Protein AF-A0A9N9IN06-F1 (afdb_monomer_lite)

Radius of gyration: 13.64 Å; chains: 1; bounding box: 26×17×40 Å

pLDDT: mean 78.02, std 14.01, range [46.94, 93.56]

Foldseek 3Di:
DPPPDDPDPPLPLVVLVVVLVVVVVVVVVVVVPDPDDPVRVVCCCVPPSVVSVVVSVVVSVVSD

Sequence (64 aa):
RYLGVWISLQCNKMFTVNQVVQDVKSAIAILANKKLTDKQLIYTYNVVIIPHVEYRTQLVHLSE

Secondary structure (DSSP, 8-state):
-BTTB---SS--HHHHHHHHHHHHHHHHHHHHTS---HHHHHHHIIIIIHHHHHHHHHHHHTT-

Structure (mmCIF, N/CA/C/O backbone):
data_AF-A0A9N9IN06-F1
#
_entry.id   AF-A0A9N9IN06-F1
#
loop_
_atom_site.group_PDB
_atom_site.id
_atom_site.type_symbol
_atom_site.label_atom_id
_atom_site.label_alt_id
_atom_site.label_comp_id
_atom_site.label_asym_id
_atom_site.label_entity_id
_atom_site.label_seq_id
_atom_site.pdbx_PDB_ins_code
_atom_site.Cartn_x
_atom_site.Cartn_y
_atom_site.Cartn_z
_atom_site.occupancy
_atom_site.B_iso_or_equiv
_atom_site.auth_seq_id
_atom_site.auth_comp_id
_atom_site.auth_asym_id
_atom_site.auth_atom_id
_atom_site.pdbx_PDB_model_num
ATOM 1 N N . ARG A 1 1 ? -5.731 -5.593 -20.775 1.00 51.78 1 ARG A N 1
ATOM 2 C CA . ARG A 1 1 ? -5.607 -5.829 -19.317 1.00 51.78 1 ARG A CA 1
ATOM 3 C C . ARG A 1 1 ? -5.566 -7.335 -19.075 1.00 51.78 1 ARG A C 1
ATOM 5 O O . ARG A 1 1 ? -6.609 -7.962 -19.189 1.00 51.78 1 ARG A O 1
ATOM 12 N N . TYR A 1 2 ? -4.401 -7.918 -18.798 1.00 50.53 2 TYR A N 1
ATOM 13 C CA . TYR A 1 2 ? -4.284 -9.334 -18.419 1.00 50.53 2 TYR A CA 1
ATOM 14 C C . 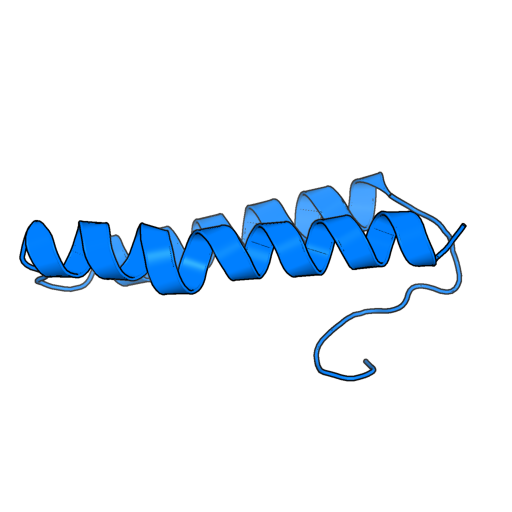TYR A 1 2 ? -4.158 -9.394 -16.891 1.00 50.53 2 TYR A C 1
ATOM 16 O O . TYR A 1 2 ? -3.398 -8.616 -16.322 1.00 50.53 2 TYR A O 1
ATOM 24 N N . LEU A 1 3 ? -4.984 -10.202 -16.217 1.00 65.38 3 LEU A N 1
ATOM 25 C CA . LEU A 1 3 ? -5.046 -10.309 -14.743 1.00 65.38 3 LEU A CA 1
ATOM 26 C C . LEU A 1 3 ? -5.202 -8.973 -13.973 1.00 65.38 3 LEU A C 1
ATOM 28 O O . LEU A 1 3 ? -4.730 -8.829 -12.853 1.00 65.38 3 LEU A O 1
ATOM 32 N N . GLY A 1 4 ? -5.853 -7.959 -14.555 1.00 58.28 4 GLY A N 1
ATOM 33 C CA . GLY A 1 4 ? -5.992 -6.645 -13.897 1.00 58.28 4 GLY A CA 1
ATOM 34 C C . GLY A 1 4 ? -4.775 -5.721 -14.051 1.00 58.28 4 GLY A C 1
ATOM 35 O O . GLY A 1 4 ? -4.789 -4.594 -13.559 1.00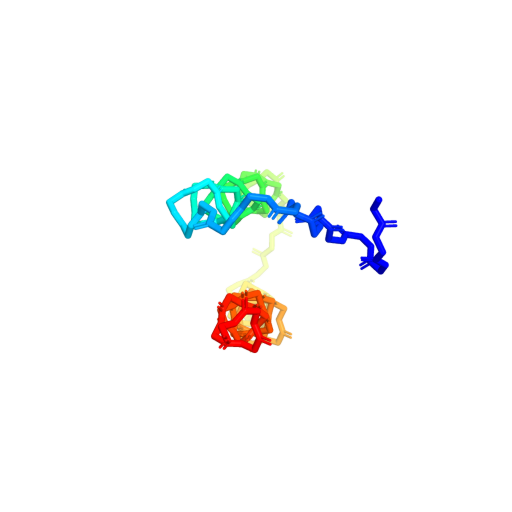 58.28 4 GLY A O 1
ATOM 36 N N . VAL A 1 5 ? -3.745 -6.155 -14.779 1.00 53.16 5 VAL A N 1
ATOM 37 C CA . VAL A 1 5 ? -2.538 -5.379 -15.073 1.00 53.16 5 VAL A CA 1
ATOM 38 C C . VAL A 1 5 ? -2.599 -4.839 -16.501 1.00 53.16 5 VAL A C 1
ATOM 40 O O . VAL A 1 5 ? -2.9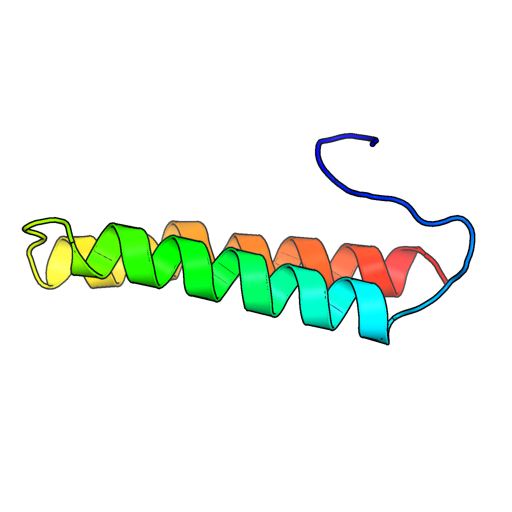95 -5.539 -17.446 1.00 53.16 5 VAL A O 1
ATOM 43 N N . TRP A 1 6 ? -2.243 -3.567 -16.669 1.00 58.56 6 TRP A N 1
ATOM 44 C CA . TRP A 1 6 ? -1.944 -3.001 -17.979 1.00 58.56 6 TRP A CA 1
ATOM 45 C C . TRP A 1 6 ? -0.538 -3.450 -18.360 1.00 58.56 6 TRP A C 1
ATOM 47 O O . TRP A 1 6 ? 0.444 -2.842 -17.959 1.00 58.56 6 TRP A O 1
ATOM 57 N N . ILE A 1 7 ? -0.447 -4.557 -19.095 1.00 56.53 7 ILE A N 1
ATOM 58 C CA . ILE A 1 7 ? 0.787 -4.933 -19.783 1.00 56.53 7 ILE A CA 1
ATOM 59 C C . ILE A 1 7 ? 0.895 -3.964 -20.959 1.00 56.53 7 ILE A C 1
ATOM 61 O O . ILE A 1 7 ? 0.283 -4.179 -22.006 1.00 56.53 7 ILE A O 1
ATOM 65 N N . SER A 1 8 ? 1.540 -2.817 -20.750 1.00 53.69 8 SER A N 1
ATOM 66 C CA . SER A 1 8 ? 1.855 -1.918 -21.850 1.00 53.69 8 SER A CA 1
ATOM 67 C C . SER A 1 8 ? 2.968 -2.561 -22.667 1.00 53.69 8 SER A C 1
ATOM 69 O O . SER A 1 8 ? 4.041 -2.847 -22.149 1.00 53.69 8 SER A O 1
ATOM 71 N N . LEU A 1 9 ? 2.720 -2.762 -23.963 1.00 54.31 9 LEU A N 1
ATOM 72 C CA . LEU A 1 9 ? 3.726 -3.228 -24.927 1.00 54.31 9 LEU A CA 1
ATOM 73 C C . LEU A 1 9 ? 4.950 -2.285 -24.987 1.00 54.31 9 LEU A C 1
ATOM 75 O O . LEU A 1 9 ? 6.016 -2.651 -25.463 1.00 54.31 9 LEU A O 1
ATOM 79 N N . GLN A 1 10 ? 4.778 -1.052 -24.504 1.00 54.91 10 GLN A N 1
ATOM 80 C CA . GLN A 1 10 ? 5.839 -0.087 -24.267 1.00 54.91 10 GLN A CA 1
ATOM 81 C C . GLN A 1 10 ? 6.340 -0.256 -22.832 1.00 54.91 10 GLN A C 1
ATOM 83 O O . GLN A 1 10 ? 5.584 -0.050 -21.881 1.00 54.91 10 GLN A O 1
ATOM 88 N N . CYS A 1 11 ? 7.612 -0.621 -22.691 1.00 57.09 11 CYS A N 1
ATOM 89 C CA . CYS A 1 11 ? 8.328 -0.861 -21.437 1.00 57.09 11 CYS A CA 1
ATOM 90 C C . CYS A 1 11 ? 8.535 0.442 -20.627 1.00 57.09 11 CYS A C 1
ATOM 92 O O . CYS A 1 11 ? 9.655 0.868 -20.349 1.00 57.09 11 CYS A O 1
ATOM 94 N N . ASN A 1 12 ? 7.452 1.148 -20.287 1.00 68.62 12 ASN A N 1
ATOM 95 C CA . ASN A 1 12 ? 7.516 2.380 -19.511 1.00 68.62 12 ASN A CA 1
ATOM 96 C C . ASN A 1 12 ? 7.406 2.066 -18.015 1.00 68.62 12 ASN A C 1
ATOM 98 O O . ASN A 1 12 ? 6.337 2.164 -17.410 1.00 68.62 12 ASN A O 1
ATOM 102 N N . LYS A 1 13 ? 8.549 1.716 -17.415 1.00 70.81 13 LYS A N 1
ATOM 103 C CA . LYS A 1 13 ? 8.682 1.407 -15.982 1.00 70.81 13 LYS A CA 1
ATOM 104 C C . LYS A 1 13 ? 8.111 2.531 -15.094 1.00 70.81 13 LYS A C 1
ATOM 106 O O . LYS A 1 13 ? 7.450 2.249 -14.098 1.00 70.81 13 LYS A O 1
ATOM 111 N N . MET A 1 14 ? 8.270 3.800 -15.492 1.00 76.12 14 MET A N 1
ATOM 112 C CA . MET A 1 14 ? 7.746 4.961 -14.753 1.00 76.12 14 MET A CA 1
ATOM 113 C C . MET A 1 14 ? 6.217 5.032 -14.748 1.00 76.12 14 MET A C 1
ATOM 115 O O . MET A 1 14 ? 5.626 5.445 -13.751 1.00 76.12 14 MET A O 1
ATOM 119 N N . PHE A 1 15 ? 5.560 4.613 -15.834 1.00 76.50 15 PHE A N 1
ATOM 120 C CA . PHE A 1 15 ? 4.099 4.556 -15.888 1.00 76.50 15 PHE A CA 1
ATOM 121 C C . PHE A 1 15 ? 3.556 3.517 -14.901 1.00 76.50 15 PHE A C 1
ATOM 123 O O . PHE A 1 15 ? 2.660 3.829 -14.117 1.00 76.50 15 PHE A O 1
ATOM 130 N N . THR A 1 16 ? 4.155 2.322 -14.869 1.00 74.06 16 THR A N 1
ATOM 131 C CA . THR A 1 16 ? 3.760 1.260 -13.933 1.00 74.06 16 THR A CA 1
ATOM 132 C C . THR A 1 16 ? 4.000 1.667 -12.482 1.00 74.06 16 THR A C 1
ATOM 134 O O . THR A 1 16 ? 3.115 1.487 -11.649 1.00 74.06 16 THR A O 1
ATOM 137 N N . VAL A 1 17 ? 5.145 2.286 -12.172 1.00 78.94 17 VAL A N 1
ATOM 138 C CA . VAL A 1 17 ? 5.428 2.809 -10.823 1.00 78.94 17 VAL A CA 1
ATOM 139 C C . VAL A 1 17 ? 4.396 3.861 -10.415 1.00 78.94 17 VAL A C 1
ATOM 141 O O . VAL A 1 17 ? 3.817 3.765 -9.334 1.00 78.94 17 VAL A O 1
ATOM 144 N N . ASN A 1 18 ? 4.102 4.829 -11.287 1.00 83.44 18 ASN A N 1
ATOM 145 C CA . ASN A 1 18 ? 3.092 5.848 -11.006 1.00 83.44 18 ASN A CA 1
ATOM 146 C C . ASN A 1 18 ? 1.706 5.234 -10.776 1.00 83.44 18 ASN A C 1
ATOM 148 O O . ASN A 1 18 ? 0.989 5.675 -9.881 1.00 83.44 18 ASN A O 1
ATOM 152 N N . GLN A 1 19 ? 1.341 4.198 -11.531 1.00 82.06 19 GLN A N 1
ATOM 153 C CA . GLN A 1 19 ? 0.071 3.502 -11.360 1.00 82.06 19 GLN A CA 1
ATOM 154 C C . GLN A 1 19 ? -0.013 2.777 -10.012 1.00 82.06 19 GLN A C 1
ATOM 156 O O . GLN A 1 19 ? -1.007 2.928 -9.311 1.00 82.06 19 GLN A O 1
ATOM 161 N N . VAL A 1 20 ? 1.046 2.074 -9.602 1.00 83.00 20 VAL A N 1
ATOM 162 C CA . VAL A 1 20 ? 1.108 1.419 -8.283 1.00 83.00 20 VAL A CA 1
ATOM 163 C C . VAL A 1 20 ? 1.010 2.445 -7.155 1.00 83.00 20 VAL A C 1
ATOM 165 O O . VAL A 1 20 ? 0.276 2.237 -6.193 1.00 83.00 20 VAL A O 1
ATOM 168 N N . VAL A 1 21 ? 1.693 3.586 -7.282 1.00 86.69 21 VAL A N 1
ATOM 169 C CA . VAL A 1 21 ? 1.606 4.674 -6.297 1.00 86.69 21 VAL A CA 1
ATOM 170 C C . VAL A 1 21 ? 0.180 5.222 -6.201 1.00 86.69 21 VAL A C 1
ATOM 172 O O . VAL A 1 21 ? -0.289 5.494 -5.095 1.00 86.69 21 VAL A O 1
ATOM 175 N N . GLN A 1 22 ? -0.522 5.386 -7.325 1.00 89.12 22 GLN A N 1
ATOM 176 C CA . GLN A 1 22 ? -1.922 5.820 -7.317 1.00 89.12 22 GLN A CA 1
ATOM 177 C C . GLN A 1 22 ? -2.843 4.764 -6.698 1.00 89.12 22 GLN A C 1
ATOM 179 O O . GLN A 1 22 ? -3.632 5.112 -5.823 1.00 89.12 22 GLN A O 1
ATOM 184 N N . ASP A 1 23 ? -2.686 3.488 -7.060 1.00 86.19 23 ASP A N 1
ATOM 185 C CA . ASP A 1 23 ? -3.467 2.377 -6.501 1.00 86.19 23 ASP A CA 1
ATOM 186 C C . ASP A 1 23 ? -3.319 2.315 -4.966 1.00 86.19 23 ASP A C 1
ATOM 188 O O . ASP A 1 23 ? -4.313 2.237 -4.237 1.00 86.19 23 ASP A O 1
ATOM 192 N N . VAL A 1 24 ? -2.087 2.439 -4.451 1.00 88.12 24 VAL A N 1
ATOM 193 C CA . VAL A 1 24 ? -1.816 2.473 -3.003 1.00 88.12 24 VAL A CA 1
ATOM 194 C C . VAL A 1 24 ? -2.431 3.712 -2.352 1.00 88.12 24 VAL A C 1
ATOM 196 O O . VAL A 1 24 ? -3.070 3.595 -1.308 1.00 88.12 24 VAL A O 1
ATOM 199 N N . LYS A 1 25 ? -2.308 4.898 -2.961 1.00 89.94 25 LYS A N 1
ATOM 200 C CA . LYS A 1 25 ? -2.940 6.125 -2.441 1.00 89.94 25 LYS A CA 1
ATOM 201 C C . LYS A 1 25 ? -4.458 5.990 -2.353 1.00 89.94 25 LYS A C 1
ATOM 203 O O . LYS A 1 25 ? -5.042 6.385 -1.345 1.00 89.94 25 LYS A O 1
ATOM 208 N N . SER A 1 26 ? -5.095 5.408 -3.367 1.00 90.06 26 SER A N 1
ATOM 209 C CA . SER A 1 26 ? -6.531 5.130 -3.353 1.00 90.06 26 SER A CA 1
ATOM 210 C C . SER A 1 26 ? -6.904 4.144 -2.245 1.00 90.06 26 SER A C 1
ATOM 212 O O . SER A 1 26 ? -7.866 4.386 -1.517 1.00 90.06 26 SER A O 1
ATOM 214 N N . ALA A 1 27 ? -6.122 3.076 -2.052 1.00 87.31 27 ALA A N 1
ATOM 215 C CA . ALA A 1 27 ? -6.340 2.126 -0.964 1.00 87.31 27 ALA A CA 1
ATOM 216 C C . ALA A 1 27 ? -6.231 2.802 0.414 1.00 87.31 27 ALA A C 1
ATOM 218 O O . ALA A 1 27 ? -7.113 2.629 1.253 1.00 87.31 27 ALA A O 1
ATOM 219 N N . ILE A 1 28 ? -5.213 3.640 0.629 1.00 88.50 28 ILE A N 1
ATOM 220 C CA . ILE A 1 28 ? -5.038 4.395 1.878 1.00 88.50 28 ILE A CA 1
ATOM 221 C C . ILE A 1 28 ? -6.204 5.360 2.105 1.00 88.50 28 ILE A C 1
ATOM 223 O O . ILE A 1 28 ? -6.719 5.427 3.218 1.00 88.50 28 ILE A O 1
ATOM 227 N N . ALA A 1 29 ? -6.673 6.061 1.070 1.00 90.94 29 ALA A N 1
ATOM 228 C CA . ALA A 1 29 ? -7.827 6.953 1.181 1.00 90.94 29 ALA A CA 1
ATOM 229 C C . ALA A 1 29 ? -9.106 6.200 1.590 1.00 90.94 29 ALA A C 1
ATOM 231 O O . ALA A 1 29 ? -9.900 6.704 2.385 1.00 90.94 29 ALA A O 1
ATOM 232 N N . ILE A 1 30 ? -9.301 4.972 1.100 1.00 88.44 30 ILE A N 1
ATOM 233 C CA . ILE A 1 30 ? -10.423 4.114 1.507 1.00 88.44 30 ILE A CA 1
ATOM 234 C C . ILE A 1 30 ? -10.261 3.661 2.963 1.00 88.44 30 ILE A C 1
ATOM 236 O O . ILE A 1 30 ? -11.231 3.687 3.721 1.00 88.44 30 ILE A O 1
ATOM 240 N N . LEU A 1 31 ? -9.052 3.257 3.363 1.00 87.12 31 LEU A N 1
ATOM 241 C CA . LEU A 1 31 ? -8.763 2.811 4.728 1.00 87.12 31 LEU A CA 1
ATOM 242 C C . LEU A 1 31 ? -8.926 3.949 5.741 1.00 87.12 31 LEU A C 1
ATOM 244 O O . LEU A 1 31 ? -9.519 3.730 6.790 1.00 87.12 31 LEU A O 1
ATOM 248 N N . ALA A 1 32 ? -8.486 5.161 5.401 1.00 86.75 32 ALA A N 1
ATOM 249 C CA . ALA A 1 32 ? -8.628 6.350 6.240 1.00 86.75 32 ALA A CA 1
ATOM 250 C C . ALA A 1 32 ? -10.097 6.739 6.475 1.00 86.75 32 ALA A C 1
ATOM 252 O O . ALA A 1 32 ? -10.448 7.228 7.545 1.00 86.75 32 ALA A O 1
ATOM 253 N N . ASN A 1 33 ? -10.969 6.489 5.495 1.00 87.94 33 ASN A N 1
ATOM 254 C CA . ASN A 1 33 ? -12.405 6.743 5.619 1.00 87.94 33 ASN A CA 1
ATOM 255 C C . ASN A 1 33 ? -13.163 5.637 6.373 1.00 87.94 33 ASN A C 1
ATOM 257 O O . ASN A 1 33 ? -14.343 5.802 6.689 1.00 87.94 33 ASN A O 1
ATOM 261 N N . LYS A 1 34 ? -12.528 4.497 6.663 1.00 86.62 34 LYS A N 1
ATOM 262 C CA . LYS A 1 34 ? -13.140 3.405 7.426 1.00 86.62 34 LYS A CA 1
ATOM 263 C C . LYS A 1 34 ? -12.722 3.480 8.892 1.00 86.62 34 LYS A C 1
ATOM 265 O O . LYS A 1 34 ? -11.565 3.711 9.218 1.00 86.62 34 LYS A O 1
ATOM 270 N N . LYS A 1 35 ? -13.664 3.198 9.798 1.00 85.38 35 LYS A N 1
ATOM 271 C CA . LYS A 1 35 ? -13.345 2.950 11.211 1.00 85.38 35 LYS A CA 1
ATOM 272 C C . LYS A 1 35 ? -12.646 1.596 11.328 1.00 85.38 35 LYS A C 1
ATOM 274 O O .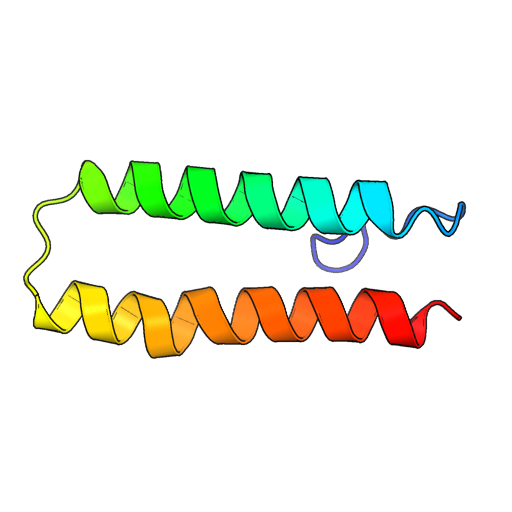 LYS A 1 35 ? -13.309 0.563 11.374 1.00 85.38 35 LYS A O 1
ATOM 279 N N . LEU A 1 36 ? -11.318 1.616 11.327 1.00 87.94 36 LEU A N 1
ATOM 280 C CA . LEU A 1 36 ? -10.466 0.445 11.514 1.00 87.94 36 LEU A CA 1
ATOM 281 C C . LEU A 1 36 ? -9.764 0.537 12.864 1.00 87.94 36 LEU A C 1
ATOM 283 O O . LEU A 1 36 ? -9.385 1.617 13.307 1.00 87.94 36 LEU A O 1
ATOM 287 N N . THR A 1 37 ? -9.585 -0.610 13.506 1.00 90.06 37 THR A N 1
ATOM 288 C CA . THR A 1 37 ? -8.691 -0.725 14.662 1.00 90.06 37 THR A CA 1
ATOM 289 C C . THR A 1 37 ? -7.239 -0.797 14.197 1.00 90.06 37 THR A C 1
ATOM 291 O O . THR A 1 37 ? -6.958 -1.282 13.098 1.00 90.06 37 THR A O 1
ATOM 294 N N . ASP A 1 38 ? -6.300 -0.396 15.052 1.00 87.81 38 ASP A N 1
ATOM 295 C CA . ASP A 1 38 ? -4.867 -0.387 14.723 1.00 87.81 38 ASP A CA 1
ATOM 296 C C . ASP A 1 38 ? -4.374 -1.759 14.234 1.00 87.81 38 ASP A C 1
ATOM 298 O O . ASP A 1 38 ? -3.615 -1.863 13.272 1.00 87.81 38 ASP A O 1
ATOM 302 N N . LYS A 1 39 ? -4.888 -2.846 14.828 1.00 92.62 39 LYS A N 1
ATOM 303 C CA . LYS A 1 39 ? -4.569 -4.223 14.418 1.00 92.62 39 LYS A CA 1
ATOM 304 C C . LYS A 1 39 ? -5.064 -4.549 13.008 1.00 92.62 39 LYS A C 1
ATOM 306 O O . LYS A 1 39 ? -4.360 -5.218 12.257 1.00 92.62 39 LYS A O 1
ATOM 311 N N . GLN A 1 40 ? -6.256 -4.080 12.641 1.00 90.81 40 GLN A N 1
ATOM 312 C CA . GLN A 1 40 ? -6.804 -4.273 11.295 1.00 90.81 40 GLN A CA 1
ATOM 313 C C . GLN A 1 40 ? -6.018 -3.470 10.258 1.00 90.81 40 GLN A C 1
ATOM 315 O O . GLN A 1 40 ? -5.797 -3.964 9.152 1.00 90.81 40 GLN A O 1
ATOM 320 N N . LEU A 1 41 ? -5.554 -2.271 10.618 1.00 89.44 41 LEU A N 1
ATOM 321 C CA . LEU A 1 41 ? -4.691 -1.465 9.760 1.00 89.44 41 LEU A CA 1
ATOM 322 C C . LEU A 1 41 ? -3.361 -2.186 9.501 1.00 89.44 41 LEU A C 1
ATOM 324 O O . LEU A 1 41 ? -3.006 -2.407 8.345 1.00 89.44 41 LEU A O 1
ATOM 328 N N . ILE A 1 42 ? -2.680 -2.630 10.562 1.00 92.12 42 ILE A N 1
ATOM 329 C CA . ILE A 1 42 ? -1.412 -3.373 10.471 1.00 92.12 42 ILE A CA 1
ATOM 330 C C . ILE A 1 42 ? -1.580 -4.639 9.624 1.00 92.12 42 ILE A C 1
ATOM 332 O O . ILE A 1 42 ? -0.781 -4.895 8.724 1.00 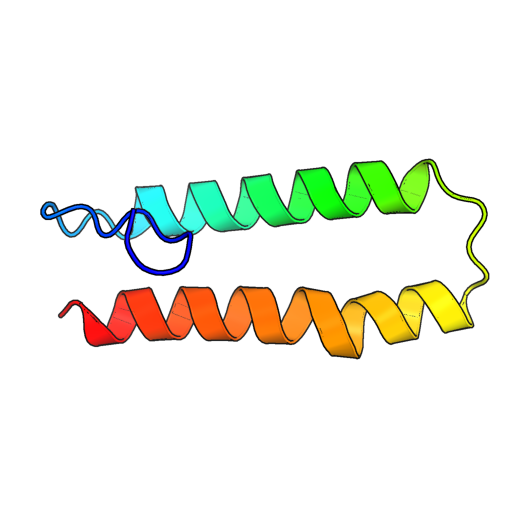92.12 42 ILE A O 1
ATOM 336 N N . TYR A 1 43 ? -2.642 -5.411 9.866 1.00 93.56 43 TYR A N 1
ATOM 337 C CA . TYR A 1 43 ? -2.934 -6.612 9.084 1.00 93.56 43 TYR A CA 1
ATOM 338 C C . TYR A 1 43 ? -3.129 -6.293 7.597 1.00 93.56 43 TYR A C 1
ATOM 340 O O . TYR A 1 43 ? -2.552 -6.956 6.739 1.00 93.56 43 TYR A O 1
ATOM 348 N N . THR A 1 44 ? -3.895 -5.244 7.287 1.00 90.75 44 THR A N 1
ATOM 349 C CA . THR A 1 44 ? -4.160 -4.835 5.902 1.00 90.75 44 THR A CA 1
ATOM 350 C C . THR A 1 44 ? -2.878 -4.413 5.188 1.00 90.75 44 THR A C 1
ATOM 352 O O . THR A 1 44 ? -2.653 -4.803 4.043 1.00 90.75 44 THR A O 1
ATOM 355 N N . TYR A 1 45 ? -2.002 -3.664 5.859 1.00 89.62 45 TYR A N 1
ATOM 356 C CA . TYR A 1 45 ? -0.714 -3.292 5.281 1.00 89.62 45 TYR A CA 1
ATOM 357 C C . TYR A 1 45 ? 0.154 -4.519 4.993 1.00 89.62 45 TYR A C 1
ATOM 359 O O . TYR A 1 45 ? 0.638 -4.671 3.872 1.00 89.62 45 TYR A O 1
ATOM 367 N N . ASN A 1 46 ? 0.288 -5.419 5.967 1.00 93.19 46 ASN A N 1
ATOM 368 C CA . ASN A 1 46 ? 1.186 -6.565 5.859 1.00 93.19 46 ASN A CA 1
ATOM 369 C C . ASN A 1 46 ? 0.704 -7.630 4.867 1.00 93.19 46 ASN A C 1
ATOM 371 O O . ASN A 1 46 ? 1.520 -8.226 4.174 1.00 93.19 46 ASN A O 1
ATOM 375 N N . VAL A 1 47 ? -0.606 -7.876 4.795 1.00 93.50 47 VAL A N 1
ATOM 376 C CA . VAL A 1 47 ? -1.168 -8.975 3.992 1.00 93.50 47 VAL A CA 1
ATOM 377 C C . VAL A 1 47 ? -1.658 -8.513 2.622 1.00 93.50 47 VAL A C 1
ATOM 379 O O . VAL A 1 47 ? -1.697 -9.312 1.692 1.00 93.50 47 VAL A O 1
ATOM 382 N N . VAL A 1 48 ? -2.032 -7.241 2.467 1.00 88.94 48 VAL A N 1
ATOM 383 C CA . VAL A 1 48 ? -2.636 -6.748 1.219 1.00 88.94 48 VAL A CA 1
ATOM 384 C C . VAL A 1 48 ? -1.724 -5.760 0.508 1.00 88.94 48 VAL A C 1
ATOM 386 O O . VAL A 1 48 ? -1.399 -5.969 -0.656 1.00 88.94 48 VAL A O 1
ATOM 389 N N . ILE A 1 49 ? -1.288 -4.694 1.186 1.00 88.00 49 ILE A N 1
ATOM 390 C CA . ILE A 1 49 ? -0.550 -3.604 0.529 1.00 88.00 49 ILE A CA 1
ATOM 391 C C . ILE A 1 49 ? 0.858 -4.055 0.124 1.00 88.00 49 ILE A C 1
ATOM 393 O O . ILE A 1 49 ? 1.241 -3.855 -1.029 1.00 88.00 49 ILE A O 1
ATOM 397 N N . ILE A 1 50 ? 1.608 -4.696 1.029 1.00 88.31 50 ILE A N 1
ATOM 398 C CA . ILE A 1 50 ? 2.979 -5.154 0.749 1.00 88.31 50 ILE A CA 1
ATOM 399 C C . ILE A 1 50 ? 3.006 -6.176 -0.405 1.00 88.31 50 ILE A C 1
ATOM 401 O O . ILE A 1 50 ? 3.689 -5.903 -1.395 1.00 88.31 50 ILE A O 1
ATOM 405 N N . PRO A 1 51 ? 2.216 -7.272 -0.383 1.00 88.56 51 PRO A N 1
ATOM 406 C CA . PRO A 1 51 ? 2.230 -8.244 -1.478 1.00 88.56 51 PRO A CA 1
ATOM 407 C C . PRO A 1 51 ? 1.735 -7.666 -2.806 1.00 88.56 51 PRO A C 1
ATOM 409 O O . PRO A 1 51 ? 2.197 -8.072 -3.871 1.00 88.56 51 PRO A O 1
ATOM 412 N N . HIS A 1 52 ? 0.816 -6.693 -2.770 1.00 85.44 52 HIS A N 1
ATOM 413 C CA . HIS A 1 52 ? 0.349 -6.022 -3.981 1.00 85.44 52 HIS A CA 1
ATOM 414 C C . HIS A 1 52 ? 1.467 -5.216 -4.653 1.00 85.44 52 HIS A C 1
ATOM 416 O O . HIS A 1 52 ? 1.660 -5.320 -5.865 1.00 85.44 52 HIS A O 1
ATOM 422 N N . VAL A 1 53 ? 2.227 -4.436 -3.877 1.00 84.81 53 VAL A N 1
ATOM 423 C CA . VAL A 1 53 ? 3.373 -3.670 -4.390 1.00 84.81 53 VAL A CA 1
ATOM 424 C C . VAL A 1 53 ? 4.477 -4.606 -4.885 1.00 84.81 53 VAL A C 1
ATOM 426 O O . VAL A 1 53 ? 5.046 -4.374 -5.954 1.00 84.81 53 VAL A O 1
ATOM 429 N N . GLU A 1 54 ? 4.752 -5.681 -4.150 1.00 85.94 54 GLU A N 1
ATOM 430 C CA . GLU A 1 54 ? 5.772 -6.666 -4.507 1.00 85.94 54 GLU A CA 1
ATOM 431 C C . GLU A 1 54 ? 5.446 -7.367 -5.832 1.00 85.94 54 GLU A C 1
ATOM 433 O O . GLU A 1 54 ? 6.258 -7.341 -6.758 1.00 85.94 54 GLU A O 1
ATOM 438 N N . TYR A 1 55 ? 4.221 -7.879 -5.983 1.00 83.88 55 TYR A N 1
ATOM 439 C CA . TYR A 1 55 ? 3.751 -8.496 -7.226 1.00 83.88 55 TYR A CA 1
ATOM 440 C C . TYR A 1 55 ? 3.863 -7.544 -8.422 1.00 83.88 55 TYR A C 1
ATOM 442 O O . TYR A 1 55 ? 4.342 -7.913 -9.495 1.00 83.88 55 TYR A O 1
ATOM 450 N N . ARG A 1 56 ? 3.456 -6.283 -8.243 1.00 77.06 56 ARG A N 1
ATOM 451 C CA . ARG A 1 56 ? 3.526 -5.271 -9.305 1.00 77.06 56 ARG A CA 1
ATOM 452 C C . ARG A 1 56 ? 4.966 -4.932 -9.689 1.00 77.06 56 ARG A C 1
ATOM 454 O O . ARG A 1 56 ? 5.227 -4.708 -10.866 1.00 77.06 56 ARG A O 1
ATOM 461 N N . THR A 1 57 ? 5.888 -4.926 -8.730 1.00 75.75 57 THR A N 1
ATOM 462 C CA . THR A 1 57 ? 7.314 -4.665 -8.977 1.00 75.75 57 THR A CA 1
ATOM 463 C C . THR A 1 57 ? 7.979 -5.841 -9.697 1.00 75.75 57 THR A C 1
ATOM 465 O O . THR A 1 57 ? 8.722 -5.629 -10.652 1.00 75.75 57 THR A O 1
ATOM 468 N N . GLN A 1 58 ? 7.655 -7.083 -9.317 1.00 75.31 58 GLN A N 1
ATOM 469 C CA . GLN A 1 58 ? 8.137 -8.285 -10.010 1.00 75.31 58 GLN A CA 1
ATOM 470 C C . GLN A 1 58 ? 7.686 -8.321 -11.475 1.00 75.31 58 GLN A C 1
ATOM 472 O O . GLN A 1 58 ? 8.478 -8.638 -12.359 1.00 75.31 58 GLN A O 1
ATOM 477 N N . LEU A 1 59 ? 6.445 -7.920 -11.762 1.00 69.31 59 LEU A N 1
ATOM 478 C CA . LEU A 1 59 ? 5.949 -7.818 -13.138 1.00 69.31 59 LEU A CA 1
ATOM 479 C C . LEU A 1 59 ? 6.700 -6.785 -13.990 1.00 69.31 59 LEU A C 1
ATOM 481 O O . LEU A 1 59 ? 6.800 -6.966 -15.199 1.00 69.31 59 LEU A O 1
ATOM 485 N N . VAL A 1 60 ? 7.234 -5.718 -13.385 1.00 65.69 60 VAL A N 1
ATOM 486 C CA . VAL A 1 60 ? 8.080 -4.745 -14.099 1.00 65.69 60 VAL A CA 1
ATOM 487 C C . VAL A 1 60 ? 9.425 -5.363 -14.478 1.00 65.69 60 VAL A C 1
ATOM 489 O O . VAL A 1 60 ? 9.944 -5.055 -15.547 1.00 65.69 60 VAL A O 1
ATOM 492 N N . HIS A 1 61 ? 9.981 -6.229 -13.628 1.00 59.91 61 HIS A N 1
ATOM 493 C CA . HIS A 1 61 ? 11.264 -6.884 -13.884 1.00 59.91 61 HIS A CA 1
ATOM 494 C C . HIS A 1 61 ? 11.152 -8.050 -14.877 1.00 59.91 61 HIS A C 1
ATOM 496 O O . HIS A 1 61 ? 12.048 -8.247 -15.682 1.00 59.91 61 HIS A O 1
ATOM 502 N N . LEU A 1 62 ? 10.036 -8.788 -14.865 1.00 56.19 62 LEU A N 1
ATOM 503 C CA . LEU A 1 62 ? 9.770 -9.906 -15.786 1.00 56.19 62 LEU A CA 1
ATOM 504 C C . LEU A 1 62 ? 9.388 -9.472 -17.213 1.00 56.19 62 LEU A C 1
ATOM 506 O O . LEU A 1 62 ? 9.251 -10.320 -18.089 1.00 56.19 62 LEU A O 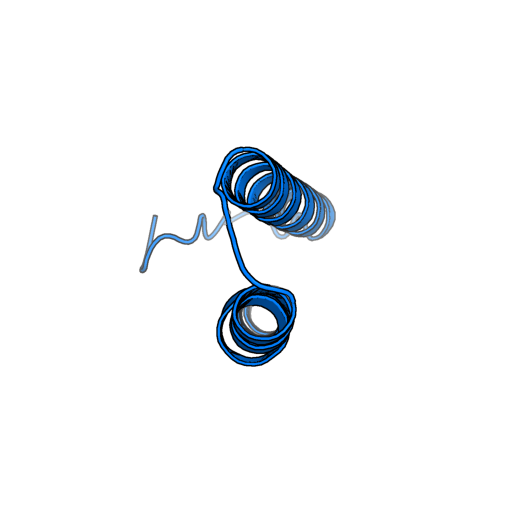1
ATOM 510 N N . SER A 1 63 ? 9.150 -8.177 -17.437 1.00 54.62 63 SER A N 1
ATOM 511 C CA . SER A 1 63 ? 8.835 -7.621 -18.761 1.00 54.62 63 SER A CA 1
ATOM 512 C C . SER A 1 63 ? 10.082 -7.132 -19.523 1.00 54.62 63 SER A C 1
ATOM 514 O O . SER A 1 63 ? 9.930 -6.447 -20.539 1.00 54.62 63 SER A O 1
ATOM 516 N N . GLU A 1 64 ? 11.278 -7.437 -19.013 1.00 46.94 64 GLU A N 1
ATOM 517 C CA . GLU A 1 64 ? 12.603 -7.172 -19.596 1.00 46.94 64 GLU A CA 1
ATOM 518 C C . GLU A 1 64 ? 13.152 -8.443 -20.262 1.00 46.94 64 GLU A C 1
ATOM 520 O O . GLU A 1 64 ? 13.688 -8.315 -21.385 1.00 46.94 64 GLU A O 1
#

Organism: NCBI:txid1117310